Protein AF-A0A6S5D5G4-F1 (afdb_monomer_lite)

Organism: Aeromonas veronii (NCBI:txid654)

Secondary structure (DSSP, 8-state):
----PPPP---TTS-TT--EEEES-HHHHHHHHHHTTPPPPPGGG-SSEEEEEETTEEEEEEEE-TTS-EEEEEEGGGT---

pLDDT: mean 74.83, std 15.16, range [40.5, 89.81]

Sequence (82 aa):
MAILYPPPLFQKSVQMTKMLTEIGSHSLFHEYLNVLGIVNPALAKVEQLWEHKQQERLIAKIQIDKQGKARYFIDARAISVN

Radius of gyration: 17.92 Å; chains: 1; bounding box: 56×37×39 Å

Structure (mmCIF, N/CA/C/O backbone):
data_AF-A0A6S5D5G4-F1
#
_entry.id   AF-A0A6S5D5G4-F1
#
loop_
_atom_site.group_PDB
_atom_site.id
_atom_site.type_symbol
_atom_site.label_atom_id
_atom_site.label_alt_id
_atom_site.label_comp_id
_atom_site.label_asym_id
_atom_site.label_entity_id
_atom_site.label_seq_id
_atom_site.pdbx_PDB_ins_code
_atom_site.Cartn_x
_atom_site.Cartn_y
_atom_site.Cartn_z
_atom_site.occupancy
_atom_site.B_iso_or_equiv
_atom_site.auth_seq_id
_atom_site.auth_comp_id
_atom_site.auth_asym_id
_atom_site.auth_atom_id
_atom_site.pdbx_PDB_model_num
ATOM 1 N N . MET A 1 1 ? 43.576 29.875 22.026 1.00 42.84 1 MET A N 1
ATOM 2 C CA . MET A 1 1 ? 43.139 28.466 21.924 1.00 42.84 1 MET A CA 1
ATOM 3 C C . MET A 1 1 ? 41.669 28.437 21.533 1.00 42.84 1 MET A C 1
ATOM 5 O O . MET A 1 1 ? 40.833 28.787 22.354 1.00 42.84 1 MET A O 1
ATOM 9 N N . ALA A 1 2 ? 41.357 28.119 20.275 1.00 50.22 2 ALA A N 1
ATOM 10 C CA . ALA A 1 2 ? 39.978 27.983 19.811 1.00 50.22 2 ALA A CA 1
ATOM 11 C C . ALA A 1 2 ? 39.466 26.586 20.178 1.00 50.22 2 ALA A C 1
ATOM 13 O O . ALA A 1 2 ? 40.080 25.585 19.811 1.00 50.22 2 ALA A O 1
ATOM 14 N N . ILE A 1 3 ? 38.368 26.527 20.927 1.00 54.59 3 ILE A N 1
ATOM 15 C CA . ILE A 1 3 ? 37.651 25.286 21.213 1.00 54.59 3 ILE A CA 1
ATOM 16 C C . ILE A 1 3 ? 36.971 24.883 19.901 1.00 54.59 3 ILE A C 1
ATOM 18 O O . ILE A 1 3 ? 35.937 25.436 19.529 1.00 54.59 3 ILE A O 1
ATOM 22 N N . LEU A 1 4 ? 37.615 23.997 19.140 1.00 55.69 4 LEU A N 1
ATOM 23 C CA . LEU A 1 4 ? 37.080 23.472 17.891 1.00 55.69 4 LEU A CA 1
ATOM 24 C C . LEU A 1 4 ? 36.018 22.425 18.249 1.00 55.69 4 LEU A C 1
ATOM 26 O O . LEU A 1 4 ? 36.339 21.313 18.662 1.00 55.69 4 LEU A O 1
ATOM 30 N N . TYR A 1 5 ? 34.751 22.823 18.166 1.00 56.41 5 TYR A N 1
ATOM 31 C CA . TYR A 1 5 ? 33.595 21.946 18.334 1.00 56.41 5 TYR A CA 1
ATOM 32 C C . TYR A 1 5 ? 33.748 20.681 17.468 1.00 56.41 5 TYR A C 1
ATOM 34 O O . TYR A 1 5 ? 34.079 20.810 16.285 1.00 56.41 5 TYR A O 1
ATOM 42 N N . PRO A 1 6 ? 33.491 19.465 17.989 1.00 65.12 6 PRO A N 1
ATOM 43 C CA . PRO A 1 6 ? 33.346 18.306 17.119 1.00 65.12 6 PRO A CA 1
ATOM 44 C C . PRO A 1 6 ? 32.144 18.541 1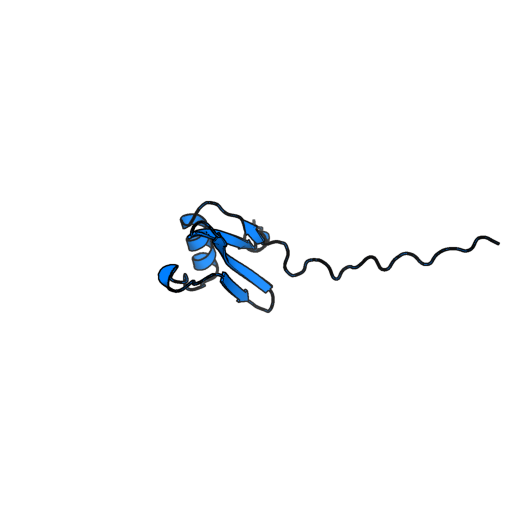6.186 1.00 65.12 6 PRO A C 1
ATOM 46 O O . PRO A 1 6 ? 31.126 19.079 16.635 1.00 65.12 6 PRO A O 1
ATOM 49 N N . PRO A 1 7 ? 32.227 18.177 14.893 1.00 66.81 7 PRO A N 1
ATOM 50 C CA . PRO A 1 7 ? 31.094 18.322 13.993 1.00 66.81 7 PRO A CA 1
ATOM 51 C C . PRO A 1 7 ? 29.924 17.490 14.532 1.00 66.81 7 PRO A C 1
ATOM 53 O O . PRO A 1 7 ? 30.140 16.368 15.005 1.00 66.81 7 PRO A O 1
ATOM 56 N N . PRO A 1 8 ? 28.682 17.995 14.475 1.00 54.94 8 PRO A N 1
ATOM 57 C CA . PRO A 1 8 ? 27.541 17.188 14.851 1.00 54.94 8 PRO A CA 1
ATOM 58 C C . PRO A 1 8 ? 27.505 15.972 13.924 1.00 54.94 8 PRO A C 1
ATOM 60 O O . PRO A 1 8 ? 27.431 16.107 12.701 1.00 54.94 8 PRO A O 1
ATOM 63 N N . LEU A 1 9 ? 27.540 14.778 14.519 1.00 55.50 9 LEU A N 1
ATOM 64 C CA . LEU A 1 9 ? 27.021 13.552 13.922 1.00 55.50 9 LEU A CA 1
ATOM 65 C C . LEU A 1 9 ? 25.532 13.801 13.664 1.00 55.50 9 LEU A C 1
ATOM 67 O O . LEU A 1 9 ? 24.675 13.396 14.444 1.00 55.50 9 LEU A O 1
ATOM 71 N N . PHE A 1 10 ? 25.224 14.563 12.613 1.00 50.00 10 PHE A N 1
ATOM 72 C CA . PHE A 1 10 ? 23.873 14.891 12.195 1.00 50.00 10 PHE A CA 1
ATOM 73 C C . PHE A 1 10 ? 23.280 13.618 11.605 1.00 50.00 10 PHE A C 1
ATOM 75 O O . PHE A 1 10 ? 23.267 13.398 10.399 1.00 50.00 10 PHE A O 1
ATOM 82 N N . GLN A 1 11 ? 22.864 12.732 12.507 1.00 51.28 11 GLN A N 1
ATOM 83 C CA . GLN A 1 11 ? 21.594 12.044 12.431 1.00 51.28 11 GLN A CA 1
ATOM 84 C C . GLN A 1 11 ? 21.268 11.516 11.030 1.00 51.28 11 GLN A C 1
ATOM 86 O O . GLN A 1 11 ? 20.181 11.735 10.500 1.00 51.28 11 GLN A O 1
ATOM 91 N N . LYS A 1 12 ? 22.186 10.745 10.436 1.00 45.47 12 LYS A N 1
ATOM 92 C CA . LYS A 1 12 ? 21.910 9.969 9.218 1.00 45.47 12 LYS A CA 1
ATOM 93 C C . LYS A 1 12 ? 21.091 8.702 9.522 1.00 45.47 12 LYS A C 1
ATOM 95 O O . LYS A 1 12 ? 21.164 7.718 8.800 1.00 45.47 12 LYS A O 1
ATOM 100 N N . SER A 1 13 ? 20.294 8.756 10.589 1.00 45.50 13 SER A N 1
ATOM 101 C CA . SER A 1 13 ? 19.278 7.772 10.978 1.00 45.50 13 SER A CA 1
ATOM 102 C C . SER A 1 13 ? 17.874 8.370 10.894 1.00 45.50 13 SER A C 1
ATOM 104 O O . SER A 1 13 ? 16.938 7.895 11.526 1.00 45.50 13 SER A O 1
ATOM 106 N N . VAL A 1 14 ? 17.703 9.441 10.123 1.00 49.97 14 VAL A N 1
ATOM 107 C CA . VAL A 1 14 ? 16.386 9.904 9.708 1.00 49.97 14 VAL A CA 1
ATOM 108 C C . VAL A 1 14 ? 16.227 9.407 8.271 1.00 49.97 14 VAL A C 1
ATOM 110 O O . VAL A 1 14 ? 17.033 9.733 7.406 1.00 49.97 14 VAL A O 1
ATOM 113 N N . GLN A 1 15 ? 15.159 8.633 8.038 1.00 47.12 15 GLN A N 1
ATOM 114 C CA . GLN A 1 15 ? 14.446 8.475 6.757 1.00 47.12 15 GLN A CA 1
ATOM 115 C C . GLN A 1 15 ? 14.550 7.172 5.943 1.00 47.12 15 GLN A C 1
ATOM 117 O O . GLN A 1 15 ? 14.110 7.182 4.794 1.00 47.12 15 GLN A O 1
ATOM 122 N N . MET A 1 16 ? 14.977 6.023 6.482 1.00 44.44 16 MET A N 1
ATOM 123 C CA . MET A 1 16 ? 14.783 4.756 5.732 1.00 44.44 16 MET A CA 1
ATOM 124 C C . MET A 1 16 ? 13.299 4.351 5.553 1.00 44.44 16 MET A C 1
ATOM 126 O O . MET A 1 16 ? 12.995 3.455 4.777 1.00 44.44 16 MET A O 1
ATOM 130 N N . THR A 1 17 ? 12.361 5.076 6.174 1.00 49.00 17 THR A N 1
ATOM 131 C CA . THR A 1 17 ? 10.902 4.943 5.999 1.00 49.00 17 THR A CA 1
ATOM 132 C C . THR A 1 17 ? 10.247 6.065 5.174 1.00 49.00 17 THR A C 1
ATOM 134 O O . THR A 1 17 ? 9.025 6.093 5.065 1.00 49.00 17 THR A O 1
ATOM 137 N N . LYS A 1 18 ? 11.003 7.031 4.622 1.00 55.78 18 LYS A N 1
ATOM 138 C CA . LYS A 1 18 ? 10.445 8.365 4.293 1.00 55.78 18 LYS A CA 1
ATOM 139 C C . LYS A 1 18 ? 10.341 8.752 2.814 1.00 55.78 18 LYS A C 1
ATOM 141 O O . LYS A 1 18 ? 10.151 9.928 2.533 1.00 55.78 18 L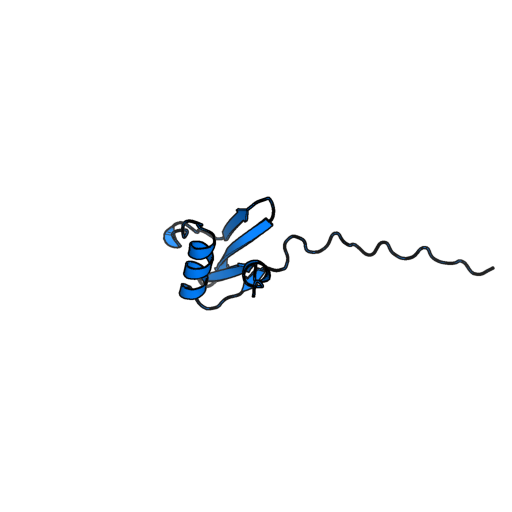YS A O 1
ATOM 146 N N . MET A 1 19 ? 10.437 7.816 1.874 1.00 70.56 19 MET A N 1
ATOM 147 C CA . MET A 1 19 ? 10.228 8.124 0.447 1.00 70.56 19 MET A CA 1
ATOM 148 C C . MET A 1 19 ? 9.055 7.366 -0.166 1.00 70.56 19 MET A C 1
ATOM 150 O O . MET A 1 19 ? 9.123 6.923 -1.309 1.00 70.56 19 MET A O 1
ATOM 154 N N . LEU A 1 20 ? 7.968 7.233 0.592 1.00 83.06 20 LEU A N 1
ATOM 155 C CA . LEU A 1 20 ? 6.702 6.918 -0.041 1.00 83.06 20 LEU A CA 1
ATOM 156 C C . LEU A 1 20 ? 6.077 8.200 -0.595 1.00 83.06 20 LEU A C 1
ATOM 158 O O . LEU A 1 20 ? 5.876 9.170 0.135 1.00 83.06 20 LEU A O 1
ATOM 162 N N . THR A 1 21 ? 5.756 8.181 -1.877 1.00 84.88 21 THR A N 1
ATOM 163 C CA . THR A 1 21 ? 5.024 9.231 -2.573 1.00 84.88 21 THR A CA 1
ATOM 164 C C . THR A 1 21 ? 3.533 8.950 -2.455 1.00 84.88 21 THR A C 1
ATOM 166 O O . THR A 1 21 ? 3.079 7.856 -2.794 1.00 84.88 21 THR A O 1
ATOM 169 N N . GLU A 1 22 ? 2.773 9.931 -1.968 1.00 88.25 22 GLU A N 1
ATOM 170 C CA . GLU A 1 22 ? 1.310 9.876 -1.990 1.00 88.25 22 GLU A CA 1
ATOM 171 C C . GLU A 1 22 ? 0.818 9.956 -3.437 1.00 88.25 22 GLU A C 1
ATOM 173 O O . GLU A 1 22 ? 1.217 10.846 -4.189 1.00 88.25 22 GLU A O 1
ATOM 178 N N . ILE A 1 23 ? -0.074 9.046 -3.816 1.00 86.19 23 ILE A N 1
ATOM 179 C CA . ILE A 1 23 ? -0.745 9.067 -5.110 1.00 86.19 23 ILE A CA 1
ATOM 180 C C . ILE A 1 23 ? -2.257 9.161 -4.912 1.00 86.19 23 ILE A C 1
ATOM 182 O O . ILE A 1 23 ? -2.865 8.452 -4.111 1.00 86.19 23 ILE A O 1
ATOM 186 N N . GLY A 1 24 ? -2.884 10.056 -5.674 1.00 82.69 24 GLY A N 1
ATOM 187 C CA . GLY A 1 24 ? -4.331 10.276 -5.627 1.00 82.69 24 GLY A CA 1
ATOM 188 C C . GLY A 1 24 ? -5.148 9.266 -6.437 1.00 82.69 24 GLY A C 1
ATOM 189 O O . GLY A 1 24 ? -6.370 9.379 -6.476 1.00 82.69 24 GLY A O 1
ATOM 190 N N . SER A 1 25 ? -4.496 8.308 -7.104 1.00 83.19 25 SER A N 1
ATOM 191 C CA . SER A 1 25 ? -5.141 7.367 -8.022 1.00 83.19 25 SER A CA 1
ATOM 192 C C . SER A 1 25 ? -4.978 5.926 -7.551 1.00 83.19 25 SER A C 1
ATOM 194 O O . SER A 1 25 ? -3.868 5.399 -7.508 1.00 83.19 25 SER A O 1
ATOM 196 N N . HIS A 1 26 ? -6.105 5.273 -7.259 1.00 84.06 26 HIS A N 1
ATOM 197 C CA . HIS A 1 26 ? -6.145 3.843 -6.943 1.00 84.06 26 HIS A CA 1
ATOM 198 C C . HIS A 1 26 ? -5.636 2.986 -8.112 1.00 84.06 26 HIS A C 1
ATOM 200 O O . HIS A 1 26 ? -4.961 1.988 -7.885 1.00 84.06 26 HIS A O 1
ATOM 206 N N . SER A 1 27 ? -5.897 3.386 -9.362 1.00 86.31 27 SER A N 1
ATOM 207 C CA . SER A 1 27 ? -5.418 2.646 -10.534 1.00 86.31 27 SER A CA 1
ATOM 208 C C . SER A 1 27 ? -3.891 2.623 -10.601 1.00 86.31 27 SER A C 1
ATOM 210 O O . SER A 1 27 ? -3.315 1.559 -10.775 1.00 86.31 27 SER A O 1
ATOM 212 N N . LEU A 1 28 ? -3.224 3.764 -10.371 1.00 84.12 28 LEU A N 1
ATOM 213 C CA . LEU A 1 28 ? -1.754 3.821 -10.333 1.00 84.12 28 LEU A CA 1
ATOM 214 C C . LEU A 1 28 ? -1.177 2.970 -9.198 1.00 84.12 28 LEU A C 1
ATOM 216 O O . LEU A 1 28 ? -0.134 2.344 -9.362 1.00 84.12 28 LEU A O 1
ATOM 220 N N . PHE A 1 29 ? -1.863 2.931 -8.055 1.00 88.06 29 PHE A N 1
ATOM 221 C CA . PHE A 1 29 ? -1.461 2.098 -6.928 1.00 88.06 29 PHE A CA 1
ATOM 222 C C . PHE A 1 29 ? -1.549 0.614 -7.276 1.00 88.06 29 PHE A C 1
ATOM 224 O O . PHE A 1 29 ? -0.618 -0.141 -7.011 1.00 88.06 29 PHE A O 1
ATOM 231 N N . HIS A 1 30 ? -2.652 0.207 -7.902 1.00 87.56 30 HIS A N 1
ATOM 232 C CA . HIS A 1 30 ? -2.853 -1.170 -8.319 1.00 87.56 30 HIS A CA 1
ATOM 233 C C . HIS A 1 30 ? -1.820 -1.605 -9.366 1.00 87.56 30 HIS A C 1
ATOM 235 O O . HIS A 1 30 ? -1.207 -2.654 -9.193 1.00 87.56 30 HIS A O 1
ATOM 241 N N . GLU A 1 31 ? -1.567 -0.782 -10.387 1.00 87.19 31 GLU A N 1
ATOM 242 C CA . GLU A 1 31 ? -0.539 -1.055 -11.398 1.00 87.19 31 GLU A CA 1
ATOM 243 C C . GLU A 1 31 ? 0.845 -1.204 -10.762 1.00 87.19 31 GLU A C 1
ATOM 245 O O . GLU A 1 31 ? 1.575 -2.144 -11.066 1.00 87.19 31 GLU A O 1
ATOM 250 N N . TYR A 1 32 ? 1.185 -0.325 -9.818 1.00 86.25 32 TYR A N 1
ATOM 251 C CA . TYR A 1 32 ? 2.440 -0.411 -9.083 1.00 86.25 32 TYR A CA 1
ATOM 252 C C . TYR A 1 32 ? 2.572 -1.721 -8.297 1.00 86.25 32 TYR A C 1
ATOM 254 O O . TYR A 1 32 ? 3.598 -2.394 -8.387 1.00 86.25 32 TYR A O 1
ATOM 262 N N . LEU A 1 33 ? 1.531 -2.116 -7.557 1.00 87.62 33 LEU A N 1
ATOM 263 C CA . LEU A 1 33 ? 1.526 -3.396 -6.848 1.00 87.62 33 LEU A CA 1
ATOM 264 C C . LEU A 1 33 ? 1.645 -4.579 -7.815 1.00 87.62 33 LEU A C 1
ATOM 266 O O . LEU A 1 33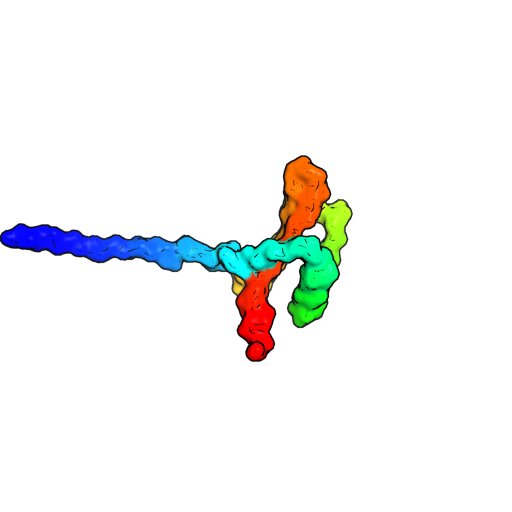 ? 2.403 -5.505 -7.540 1.00 87.62 33 LEU A O 1
ATOM 270 N N . ASN A 1 34 ? 0.957 -4.528 -8.956 1.00 87.88 34 ASN A N 1
ATOM 271 C CA . ASN A 1 34 ? 0.996 -5.572 -9.974 1.00 87.88 34 ASN A CA 1
ATOM 272 C C . ASN A 1 34 ? 2.397 -5.730 -10.589 1.00 87.88 34 ASN A C 1
ATOM 274 O O . ASN A 1 34 ? 2.892 -6.850 -10.690 1.00 87.88 34 ASN A O 1
ATOM 278 N N . VAL A 1 35 ? 3.077 -4.623 -10.918 1.00 84.88 35 VAL A N 1
ATOM 279 C CA . VAL A 1 35 ? 4.473 -4.626 -11.406 1.00 84.88 35 VAL A CA 1
ATOM 280 C C . VAL A 1 35 ? 5.419 -5.278 -10.396 1.00 84.88 35 VAL A C 1
ATOM 282 O O . VAL A 1 35 ? 6.358 -5.973 -10.776 1.00 84.88 35 VAL A O 1
ATOM 285 N N . LEU A 1 36 ? 5.157 -5.090 -9.104 1.00 82.50 36 LEU A N 1
ATOM 286 C CA . LEU A 1 36 ? 5.942 -5.677 -8.021 1.00 82.50 36 LEU A CA 1
ATOM 287 C C . LEU A 1 36 ? 5.515 -7.107 -7.650 1.00 82.50 36 LEU A C 1
ATOM 289 O O . LEU A 1 36 ? 6.129 -7.715 -6.773 1.00 82.50 36 LEU A O 1
ATOM 293 N N . GLY A 1 37 ? 4.466 -7.647 -8.280 1.00 85.25 37 GLY A N 1
ATOM 294 C CA . GLY A 1 37 ? 3.897 -8.956 -7.947 1.00 85.25 37 GLY A CA 1
ATOM 295 C C . GLY A 1 37 ? 3.218 -9.008 -6.572 1.00 85.25 37 GLY A C 1
ATOM 296 O O . GLY A 1 37 ? 3.085 -10.080 -5.983 1.00 85.25 37 GLY A O 1
ATOM 297 N N . ILE A 1 38 ? 2.808 -7.859 -6.031 1.00 85.00 38 ILE A N 1
ATOM 298 C CA . ILE A 1 38 ? 2.149 -7.744 -4.730 1.00 85.00 38 ILE A CA 1
ATOM 299 C C . ILE A 1 38 ? 0.640 -7.892 -4.920 1.00 85.00 38 ILE A C 1
ATOM 301 O O . ILE A 1 38 ? 0.017 -7.174 -5.701 1.00 85.00 38 ILE A O 1
ATOM 305 N N . VAL A 1 39 ? 0.025 -8.792 -4.152 1.00 82.81 39 VAL A N 1
ATOM 306 C CA . VAL A 1 39 ? -1.433 -8.954 -4.151 1.00 82.81 39 VAL A CA 1
ATOM 307 C C . VAL A 1 39 ? -2.087 -7.684 -3.611 1.00 82.81 39 VAL A C 1
ATOM 309 O O . VAL A 1 39 ? -1.792 -7.256 -2.492 1.00 82.81 39 VAL A O 1
ATOM 312 N N . ASN A 1 40 ? -3.000 -7.104 -4.393 1.00 79.31 40 ASN A N 1
ATOM 313 C CA . ASN A 1 40 ? -3.730 -5.909 -3.988 1.00 79.31 40 ASN A CA 1
ATOM 314 C C . ASN A 1 40 ? -4.563 -6.198 -2.723 1.00 79.31 40 ASN A C 1
ATOM 316 O O . ASN A 1 40 ? -5.425 -7.086 -2.748 1.00 79.31 40 ASN A O 1
ATOM 320 N N . PRO A 1 41 ? -4.337 -5.489 -1.605 1.00 79.94 41 PRO A N 1
ATOM 321 C CA . PRO A 1 41 ? -5.152 -5.663 -0.413 1.00 79.94 41 PRO A CA 1
ATOM 322 C C . PRO A 1 41 ? -6.581 -5.183 -0.674 1.00 79.94 41 PRO A C 1
ATOM 324 O O . PRO A 1 41 ? -6.819 -4.096 -1.198 1.00 79.94 41 PRO A O 1
ATOM 327 N N . ALA A 1 42 ? -7.564 -5.977 -0.253 1.00 79.06 42 ALA A N 1
ATOM 328 C CA . ALA A 1 42 ? -8.948 -5.528 -0.268 1.00 79.06 42 ALA A CA 1
ATOM 329 C C . ALA A 1 42 ? -9.109 -4.374 0.731 1.00 79.06 42 ALA A C 1
ATOM 331 O O . ALA A 1 42 ? -8.967 -4.590 1.932 1.00 79.06 42 ALA A O 1
ATOM 332 N N . LEU A 1 43 ? -9.451 -3.172 0.255 1.00 74.06 43 LEU A N 1
ATOM 333 C CA . LEU A 1 43 ? -9.678 -1.991 1.104 1.00 74.06 43 LEU A CA 1
ATOM 334 C C . LEU A 1 43 ? -10.703 -2.243 2.213 1.00 74.06 43 LEU A C 1
ATOM 336 O O . LEU A 1 43 ? -10.550 -1.727 3.310 1.00 74.06 43 LEU A O 1
ATOM 340 N N . ALA A 1 44 ? -11.692 -3.102 1.958 1.00 74.25 44 ALA A N 1
ATOM 341 C CA . ALA A 1 44 ? -12.670 -3.535 2.956 1.00 74.25 44 ALA A CA 1
ATOM 342 C C . ALA A 1 44 ? -12.045 -4.257 4.170 1.00 74.25 44 ALA A C 1
ATOM 344 O O . ALA A 1 44 ? -12.674 -4.340 5.217 1.00 74.25 44 ALA A O 1
ATOM 345 N N . LYS A 1 45 ? -10.825 -4.790 4.031 1.00 77.00 45 LYS A N 1
ATOM 346 C CA . LYS A 1 45 ? -10.045 -5.419 5.108 1.00 77.00 45 LYS A CA 1
ATOM 347 C C . LYS A 1 45 ? -9.010 -4.471 5.724 1.00 77.00 45 LYS A C 1
ATOM 349 O O . LYS A 1 45 ? -8.327 -4.859 6.665 1.00 77.00 45 LYS A O 1
ATOM 354 N N . VAL A 1 46 ? -8.852 -3.261 5.185 1.00 81.06 46 VAL A N 1
ATOM 355 C CA . VAL A 1 46 ? -7.916 -2.257 5.701 1.00 81.06 46 VAL A CA 1
ATOM 356 C C . VAL A 1 46 ? -8.660 -1.390 6.710 1.00 81.06 46 VAL A C 1
ATOM 358 O O . VAL A 1 46 ? -9.346 -0.447 6.335 1.00 81.06 46 VAL A O 1
ATOM 361 N N . GLU A 1 47 ? -8.531 -1.714 7.997 1.00 74.56 47 GLU A N 1
ATOM 362 C CA . GLU A 1 47 ? -9.261 -1.002 9.055 1.00 74.56 47 GLU A CA 1
ATOM 363 C C . GLU A 1 47 ? -8.769 0.443 9.238 1.00 74.56 47 GLU A C 1
ATOM 365 O O . GLU A 1 47 ? -9.566 1.370 9.355 1.00 74.56 47 GLU A O 1
ATOM 370 N N . GLN A 1 48 ? -7.450 0.658 9.248 1.00 81.31 48 GLN A N 1
ATOM 371 C CA . GLN A 1 48 ? -6.853 1.987 9.463 1.00 81.31 48 GLN A CA 1
ATOM 372 C C . GLN A 1 48 ? -5.572 2.194 8.653 1.00 81.31 48 GLN A C 1
ATOM 374 O O . GLN A 1 48 ? -5.328 3.272 8.104 1.00 81.31 48 GLN A O 1
ATOM 379 N N . LEU A 1 49 ? -4.746 1.153 8.576 1.00 86.81 49 LEU A N 1
ATOM 380 C CA . LEU A 1 49 ? -3.435 1.195 7.957 1.00 86.81 49 LEU A CA 1
ATOM 381 C C . LEU A 1 49 ? -3.119 -0.174 7.363 1.00 86.81 49 LEU A C 1
ATOM 383 O O . LEU A 1 49 ? -3.264 -1.197 8.024 1.00 86.81 49 LEU A O 1
ATOM 387 N N . TRP A 1 50 ? -2.649 -0.174 6.126 1.00 89.81 50 TRP A N 1
ATOM 388 C CA . TRP A 1 50 ? -2.019 -1.325 5.508 1.00 89.81 50 TRP A CA 1
ATOM 389 C C . TRP A 1 50 ? -0.632 -0.927 5.040 1.00 89.81 50 TRP A C 1
ATOM 391 O O . TRP A 1 50 ? -0.443 0.147 4.473 1.00 89.81 50 TRP A O 1
ATOM 401 N N . GLU A 1 51 ? 0.341 -1.789 5.279 1.00 88.56 51 GLU A N 1
ATOM 402 C CA . GLU A 1 51 ? 1.734 -1.556 4.933 1.00 88.56 51 GLU A CA 1
ATOM 403 C C . GLU A 1 51 ? 2.299 -2.825 4.319 1.00 88.56 51 GLU A C 1
ATOM 405 O O . GLU A 1 51 ? 2.166 -3.913 4.878 1.00 88.56 51 GLU A O 1
ATOM 410 N N . HIS A 1 52 ? 2.962 -2.675 3.181 1.00 86.50 52 HIS A N 1
ATOM 411 C CA . HIS A 1 52 ? 3.686 -3.752 2.540 1.00 86.50 52 HIS A CA 1
ATOM 412 C C . HIS A 1 52 ? 5.171 -3.448 2.533 1.00 86.50 52 HIS A C 1
ATOM 414 O O . HIS A 1 52 ? 5.626 -2.456 1.953 1.00 86.50 52 HIS A O 1
ATOM 420 N N . LYS A 1 53 ? 5.919 -4.330 3.192 1.00 85.88 53 LYS A N 1
ATOM 421 C CA . LYS A 1 53 ? 7.369 -4.262 3.284 1.00 85.88 53 LYS A CA 1
ATOM 422 C C . LYS A 1 53 ? 7.977 -5.421 2.511 1.00 85.88 53 LYS A C 1
ATOM 424 O O . LYS A 1 53 ? 7.588 -6.566 2.713 1.00 85.88 53 LYS A O 1
ATOM 429 N N . GLN A 1 54 ? 8.965 -5.119 1.686 1.00 80.25 54 GLN A N 1
ATOM 430 C CA . GLN A 1 54 ? 9.770 -6.093 0.965 1.00 80.25 54 GLN A CA 1
ATOM 431 C C . GLN A 1 54 ? 11.230 -5.853 1.341 1.00 80.25 54 GLN A C 1
ATOM 433 O O . GLN A 1 54 ? 11.688 -4.716 1.273 1.00 80.25 54 GLN A O 1
ATOM 438 N N . GLN A 1 55 ? 11.953 -6.897 1.763 1.00 77.12 55 GLN A N 1
ATOM 439 C CA . GLN A 1 55 ? 13.377 -6.791 2.135 1.00 77.12 55 GLN A CA 1
ATOM 440 C C . GLN A 1 55 ? 13.642 -5.644 3.134 1.00 77.12 55 GLN A C 1
ATOM 442 O O . GLN A 1 55 ? 14.517 -4.809 2.933 1.00 77.12 55 GLN A O 1
ATOM 447 N N . GLU A 1 56 ? 12.807 -5.566 4.178 1.00 76.44 56 GLU A N 1
ATOM 448 C CA . GLU A 1 56 ? 12.820 -4.516 5.216 1.00 76.44 56 GLU A CA 1
ATOM 449 C C . GLU A 1 56 ? 12.509 -3.087 4.741 1.00 76.44 56 GLU A C 1
ATOM 451 O O . GLU A 1 56 ? 12.465 -2.148 5.539 1.00 76.44 56 GLU A O 1
ATOM 456 N N . ARG A 1 57 ? 12.193 -2.913 3.458 1.00 78.06 57 ARG A N 1
ATOM 457 C CA . ARG A 1 57 ? 11.822 -1.633 2.872 1.00 78.06 57 ARG A CA 1
ATOM 458 C C . ARG A 1 57 ? 10.318 -1.526 2.722 1.00 78.06 57 ARG A C 1
ATOM 460 O O . ARG A 1 57 ? 9.679 -2.414 2.173 1.00 78.06 57 ARG A O 1
ATOM 467 N N . LEU A 1 58 ? 9.743 -0.425 3.190 1.00 84.38 58 LEU A N 1
ATOM 468 C CA . LEU A 1 58 ? 8.336 -0.124 2.956 1.00 84.38 58 LEU A CA 1
ATOM 469 C C . LEU A 1 58 ? 8.152 0.274 1.487 1.00 84.38 58 LEU A C 1
ATOM 471 O O . LEU A 1 58 ? 8.706 1.280 1.054 1.00 84.38 58 LEU A O 1
ATOM 475 N N . ILE A 1 59 ? 7.408 -0.540 0.741 1.00 86.00 59 ILE A N 1
ATOM 476 C CA . ILE A 1 59 ? 7.213 -0.384 -0.704 1.00 86.00 59 ILE A CA 1
ATOM 477 C C . ILE A 1 59 ? 5.867 0.265 -1.000 1.00 86.00 59 ILE A C 1
ATOM 479 O O . ILE A 1 59 ? 5.762 1.138 -1.855 1.00 86.00 59 ILE A O 1
ATOM 483 N N . ALA A 1 60 ? 4.834 -0.126 -0.259 1.00 88.25 60 ALA A N 1
ATOM 484 C CA . ALA A 1 60 ? 3.501 0.421 -0.419 1.00 88.25 60 ALA A CA 1
ATOM 485 C C . ALA A 1 60 ? 2.809 0.569 0.931 1.00 88.25 60 ALA A C 1
ATOM 487 O O . ALA A 1 60 ? 3.057 -0.190 1.870 1.00 88.25 60 ALA A O 1
ATOM 488 N N . LYS A 1 61 ? 1.926 1.556 1.027 1.00 89.69 61 LYS A N 1
ATOM 489 C CA . LYS A 1 61 ? 1.113 1.802 2.209 1.00 89.69 61 LYS A CA 1
ATOM 490 C C . LYS A 1 61 ? -0.239 2.371 1.806 1.00 89.69 61 LYS A C 1
ATOM 492 O O . LYS A 1 61 ? -0.335 3.213 0.920 1.00 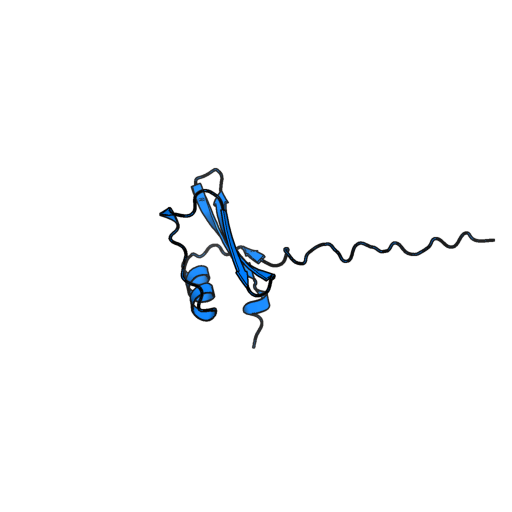89.69 61 LYS A O 1
ATOM 497 N N . ILE A 1 62 ? -1.278 1.932 2.498 1.00 89.81 62 ILE A N 1
ATOM 498 C CA . ILE A 1 62 ? -2.623 2.488 2.412 1.00 89.81 62 ILE A CA 1
ATOM 499 C C . ILE A 1 62 ? -2.967 3.015 3.789 1.00 89.81 62 ILE A C 1
ATOM 501 O O . ILE A 1 62 ? -2.832 2.302 4.778 1.00 89.81 62 ILE A O 1
ATOM 505 N N . GLN A 1 63 ? -3.418 4.256 3.866 1.00 88.94 63 GLN A N 1
ATOM 506 C CA . GLN A 1 63 ? -3.857 4.859 5.113 1.00 88.94 63 GLN A CA 1
ATOM 507 C C . GLN A 1 63 ? -5.275 5.379 4.944 1.00 88.94 63 GLN A C 1
ATOM 509 O O . GLN A 1 63 ? -5.549 6.129 4.009 1.00 88.94 63 GLN A O 1
ATOM 514 N N . ILE A 1 64 ? -6.171 5.000 5.849 1.00 87.69 64 ILE A N 1
ATOM 515 C CA . ILE A 1 64 ? -7.528 5.537 5.873 1.00 87.69 64 ILE A CA 1
ATOM 516 C C . ILE A 1 64 ? -7.502 6.841 6.677 1.00 87.69 64 ILE A C 1
ATOM 518 O O . ILE A 1 64 ? -7.058 6.879 7.825 1.00 87.69 64 ILE A O 1
ATOM 522 N N . ASP A 1 65 ? -7.912 7.942 6.051 1.00 85.25 65 ASP A N 1
ATOM 523 C CA . ASP A 1 65 ? -8.037 9.239 6.716 1.00 85.25 65 ASP A CA 1
ATOM 524 C C . ASP A 1 65 ? -9.195 9.224 7.729 1.00 85.25 65 ASP A C 1
ATOM 526 O O . ASP A 1 65 ? -10.093 8.388 7.647 1.00 85.25 65 ASP A O 1
ATOM 530 N N . LYS A 1 66 ? -9.245 10.200 8.646 1.00 82.31 66 LYS A N 1
ATOM 531 C CA . LYS A 1 66 ? -10.361 10.348 9.602 1.00 82.31 66 LYS A CA 1
ATOM 532 C C . LYS A 1 66 ? -11.720 10.531 8.914 1.00 82.31 66 LYS A C 1
ATOM 534 O O . LYS A 1 66 ? -12.753 10.288 9.524 1.00 82.31 66 LYS A O 1
ATOM 539 N N . GLN A 1 67 ? -11.706 10.948 7.650 1.00 83.12 67 GLN A N 1
ATOM 540 C CA . GLN A 1 67 ? -12.882 11.073 6.788 1.00 83.12 67 GLN A CA 1
ATOM 541 C C . GLN A 1 67 ? -13.266 9.762 6.071 1.00 83.12 67 GLN A C 1
ATOM 543 O O . GLN A 1 67 ? -14.148 9.774 5.221 1.00 83.12 67 GLN A O 1
ATOM 548 N N . GLY A 1 68 ? -12.581 8.643 6.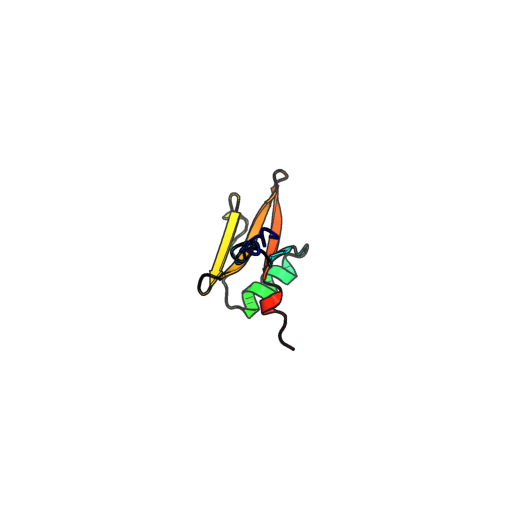338 1.00 82.44 68 GLY A N 1
ATOM 549 C CA . GLY A 1 68 ? -12.823 7.354 5.677 1.00 82.44 68 GLY A CA 1
ATOM 550 C C . GLY A 1 68 ? -12.240 7.245 4.263 1.00 82.44 68 GLY A C 1
ATOM 551 O O . GLY A 1 68 ? -12.476 6.262 3.565 1.00 82.44 68 GLY A O 1
ATOM 552 N N . LYS A 1 69 ? -11.467 8.242 3.812 1.00 86.50 69 LYS A N 1
ATOM 553 C CA . LYS A 1 69 ? -10.845 8.236 2.483 1.00 86.50 69 LYS A CA 1
ATOM 554 C C . LYS A 1 69 ? -9.525 7.470 2.511 1.00 86.50 69 LYS A C 1
ATOM 556 O O . LYS A 1 69 ? -8.622 7.830 3.264 1.00 86.50 69 LYS A O 1
ATOM 561 N N . ALA A 1 70 ? -9.392 6.466 1.648 1.00 87.00 70 ALA A N 1
ATOM 562 C CA . ALA A 1 70 ? -8.132 5.762 1.448 1.00 87.00 70 ALA A CA 1
ATOM 563 C C . ALA A 1 70 ? -7.111 6.660 0.732 1.00 87.00 70 ALA A C 1
ATOM 565 O O . ALA A 1 70 ? -7.381 7.201 -0.343 1.00 87.00 70 ALA A O 1
ATOM 566 N N . ARG A 1 71 ? -5.935 6.808 1.340 1.00 89.38 71 ARG A N 1
ATOM 567 C CA . ARG A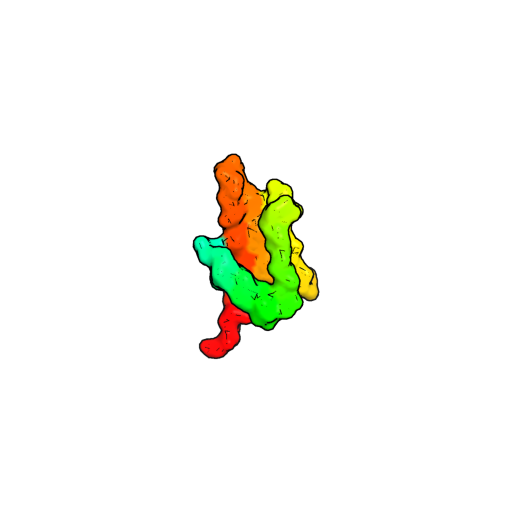 1 71 ? -4.752 7.446 0.765 1.00 89.38 71 ARG A CA 1
ATOM 568 C C . ARG A 1 71 ? -3.716 6.384 0.457 1.00 89.38 71 ARG A C 1
ATOM 570 O O . ARG A 1 71 ? -3.419 5.541 1.303 1.00 89.38 71 ARG A O 1
ATOM 577 N N . TYR A 1 72 ? -3.166 6.453 -0.741 1.00 89.56 72 TYR A N 1
ATOM 578 C CA . TYR A 1 72 ? -2.251 5.456 -1.271 1.00 89.56 72 TYR A CA 1
ATOM 579 C C . TYR A 1 72 ? -0.851 6.039 -1.336 1.00 89.56 72 TYR A C 1
ATOM 581 O O . TYR A 1 72 ? -0.665 7.174 -1.768 1.00 89.56 72 TYR A O 1
ATOM 589 N N . PHE A 1 73 ? 0.131 5.257 -0.921 1.00 88.62 73 PHE A N 1
ATOM 590 C CA . PHE A 1 73 ? 1.521 5.667 -0.831 1.00 88.62 73 PHE A CA 1
ATOM 591 C C . PHE A 1 73 ? 2.402 4.578 -1.445 1.00 88.62 73 PHE A C 1
ATOM 593 O O . PHE A 1 73 ? 2.244 3.407 -1.101 1.00 88.62 73 PHE A O 1
ATOM 600 N N . ILE A 1 74 ? 3.326 4.951 -2.330 1.00 87.50 74 ILE A N 1
ATOM 601 C CA . ILE A 1 74 ? 4.213 4.019 -3.051 1.00 87.50 74 ILE A CA 1
ATOM 602 C C . ILE A 1 74 ? 5.669 4.480 -2.991 1.00 87.50 74 ILE A C 1
ATOM 604 O O . ILE A 1 74 ? 5.931 5.680 -3.001 1.00 87.50 74 ILE A O 1
ATOM 608 N N . ASP A 1 75 ? 6.637 3.565 -2.955 1.00 86.62 75 ASP A N 1
ATOM 609 C CA . ASP A 1 75 ? 8.056 3.915 -3.072 1.00 86.62 75 ASP A CA 1
ATOM 610 C C . ASP A 1 75 ? 8.340 4.289 -4.535 1.00 86.62 75 ASP A C 1
ATOM 612 O O . ASP A 1 75 ? 8.489 3.438 -5.412 1.00 86.62 75 ASP A O 1
ATOM 616 N N . ALA A 1 76 ? 8.401 5.595 -4.811 1.00 72.75 76 ALA A N 1
ATOM 617 C CA . ALA A 1 76 ? 8.646 6.113 -6.157 1.00 72.75 76 ALA A CA 1
ATOM 618 C C . ALA A 1 76 ? 10.057 5.786 -6.675 1.00 72.75 76 ALA A C 1
ATOM 620 O O . ALA A 1 76 ? 10.297 5.829 -7.880 1.00 72.75 76 ALA A O 1
ATOM 621 N N . ARG A 1 77 ? 10.997 5.421 -5.792 1.00 68.31 77 ARG A N 1
ATOM 622 C CA . ARG A 1 77 ? 12.338 4.986 -6.210 1.00 68.31 77 ARG A CA 1
ATOM 623 C C . ARG A 1 77 ? 12.288 3.631 -6.915 1.00 68.31 77 ARG A C 1
ATOM 625 O O . ARG A 1 77 ? 13.120 3.402 -7.780 1.00 68.31 77 ARG A O 1
ATOM 632 N N . ALA A 1 78 ? 11.310 2.779 -6.605 1.00 62.47 78 ALA A N 1
ATOM 633 C CA . ALA A 1 78 ? 11.061 1.548 -7.353 1.00 62.47 78 ALA A CA 1
ATOM 634 C C . ALA A 1 78 ? 10.548 1.802 -8.785 1.00 62.47 78 ALA A C 1
ATOM 636 O O . ALA A 1 78 ? 10.667 0.921 -9.627 1.00 62.47 78 ALA A O 1
ATOM 637 N N . ILE A 1 79 ? 10.016 2.998 -9.077 1.00 62.38 79 ILE A N 1
ATOM 638 C CA . ILE A 1 79 ? 9.594 3.409 -10.432 1.00 62.38 79 ILE A CA 1
ATOM 639 C C . ILE A 1 79 ? 10.726 4.134 -11.181 1.00 62.38 79 ILE A C 1
ATOM 641 O O . ILE A 1 79 ? 10.697 4.237 -12.402 1.00 62.38 79 ILE A O 1
ATOM 645 N N . SER A 1 80 ? 11.759 4.609 -10.478 1.00 48.91 80 SER A N 1
ATOM 646 C CA . SER A 1 80 ? 12.911 5.294 -11.076 1.00 48.91 80 SER A CA 1
ATOM 647 C C . SER A 1 80 ? 13.893 4.301 -11.709 1.00 48.91 80 SER A C 1
ATOM 649 O O . SER A 1 80 ? 15.051 4.213 -11.311 1.00 48.91 80 SER A O 1
ATOM 651 N N . VAL A 1 81 ? 13.419 3.547 -12.693 1.00 48.47 81 VAL A N 1
ATOM 652 C CA . VAL A 1 81 ? 14.222 2.756 -13.626 1.00 48.47 81 VAL A CA 1
ATOM 653 C C . VAL A 1 81 ? 13.641 2.949 -15.022 1.00 48.47 81 VAL A C 1
ATOM 655 O O . VAL A 1 81 ? 12.803 2.169 -15.464 1.00 48.47 81 VAL A O 1
ATOM 658 N N . ASN A 1 82 ? 14.049 4.044 -15.666 1.00 40.50 82 ASN A N 1
ATOM 659 C CA . ASN A 1 82 ? 14.597 4.071 -17.028 1.00 40.50 82 ASN A CA 1
ATOM 660 C C . ASN A 1 82 ? 14.977 5.506 -17.413 1.00 40.50 82 ASN A C 1
ATOM 662 O O . ASN A 1 82 ? 14.055 6.337 -17.568 1.00 40.50 82 ASN A O 1
#

Foldseek 3Di:
DDPPDDPPPPCPVPDLAPQWDKDPDPVVLVVQCVVVVHDDDDVVPVPAKDFDDDPNHTAKMWGQDPVRDIIITGRCVVVPDD